Protein AF-A0A959ITD1-F1 (afdb_monomer)

pLDDT: mean 92.41, std 8.18, range [54.03, 98.44]

Sequence (83 aa):
VDDVLYTGRTVQAALTALQHYGRPKKVELLCLIDRRFNRHLPIKSDFTGMRVDALDEAYVKVEWKAQNGEDRVVLYPTRTEAE

Solvent-accessible surface area (backbone atoms only — not comparable to full-atom values): 5166 Å² total; per-residue (Å²): 112,48,62,71,43,48,42,34,61,70,57,53,52,50,58,56,56,46,57,78,78,48,81,73,96,72,86,79,39,39,22,44,32,36,42,39,94,56,63,78,44,105,66,75,64,79,39,66,72,43,78,42,89,44,63,94,58,36,31,78,46,80,44,46,40,95,80,71,75,46,74,48,76,48,81,39,78,52,75,56,100,90,115

Mean predicted aligned error: 4.15 Å

Foldseek 3Di:
DEAEAAQCVVVVVVVVVVVVVHDDPDDAAAYAEYEPDHHNDPDDHPHYNYYDDQDDAKDWDFDDCVVPVDGDIDIGNHDDPVD

Radius of gyration: 14.17 Å; Cα contacts (8 Å, |Δi|>4): 127; chains: 1; bounding box: 34×23×38 Å

Secondary structure (DSSP, 8-state):
-EEEE-SSHHHHHHHHHHHHH---S----EEEEEEES--SSS---SEEEEEEE--TT-EEEEE-HHHHSS-EEEEESS--TT-

Structure (mmCIF, N/CA/C/O backbone):
data_AF-A0A959ITD1-F1
#
_entry.id   AF-A0A959ITD1-F1
#
loop_
_atom_site.group_PDB
_atom_site.id
_atom_site.type_symbol
_atom_site.label_atom_id
_atom_site.label_alt_id
_atom_site.label_comp_id
_atom_site.label_asym_id
_atom_site.label_entity_id
_atom_site.label_seq_id
_atom_site.pdbx_PDB_ins_code
_atom_site.Cartn_x
_atom_site.Cartn_y
_atom_site.Cartn_z
_atom_site.occupancy
_atom_site.B_iso_or_equiv
_atom_site.auth_seq_id
_atom_site.auth_comp_id
_atom_site.auth_asym_id
_atom_site.auth_atom_id
_atom_site.pdbx_PDB_model_num
ATOM 1 N N . VAL A 1 1 ? -1.778 -2.990 -9.594 1.00 96.88 1 VAL A N 1
ATOM 2 C CA . VAL A 1 1 ? -3.061 -2.733 -8.908 1.00 96.88 1 VAL A CA 1
ATOM 3 C C . VAL A 1 1 ? -2.921 -3.290 -7.512 1.00 96.88 1 VAL A C 1
ATOM 5 O O . VAL A 1 1 ? -2.412 -4.398 -7.403 1.00 96.88 1 VAL A O 1
ATOM 8 N N . ASP A 1 2 ? -3.284 -2.516 -6.499 1.00 97.12 2 ASP A N 1
ATOM 9 C CA . ASP A 1 2 ? -3.207 -2.903 -5.089 1.00 97.12 2 ASP A CA 1
ATOM 10 C C . ASP A 1 2 ? -4.458 -2.401 -4.353 1.00 97.12 2 ASP A C 1
ATOM 12 O O . ASP A 1 2 ? -5.099 -1.445 -4.800 1.00 97.12 2 ASP A O 1
ATOM 16 N N . ASP A 1 3 ? -4.831 -3.022 -3.245 1.00 96.50 3 ASP A N 1
ATOM 17 C CA . ASP A 1 3 ? -5.967 -2.574 -2.438 1.00 96.50 3 ASP A CA 1
ATOM 18 C C . ASP A 1 3 ? -5.559 -1.408 -1.524 1.00 96.50 3 ASP A C 1
ATOM 20 O O . ASP A 1 3 ? -6.132 -0.320 -1.607 1.00 96.50 3 ASP A O 1
ATOM 24 N N . VAL A 1 4 ? -4.508 -1.585 -0.726 1.00 96.44 4 VAL A N 1
ATOM 25 C CA . VAL A 1 4 ? -4.033 -0.607 0.252 1.00 96.44 4 VAL A CA 1
ATOM 26 C C . VAL A 1 4 ? -2.552 -0.330 0.058 1.00 96.44 4 VAL A C 1
ATOM 28 O O . VAL A 1 4 ? -1.670 -1.133 0.359 1.00 96.44 4 VAL A O 1
ATOM 31 N N . LEU A 1 5 ? -2.254 0.899 -0.341 1.00 96.50 5 LEU A N 1
ATOM 32 C CA . LEU A 1 5 ? -0.896 1.385 -0.436 1.00 96.50 5 LEU A CA 1
ATOM 33 C C . LEU A 1 5 ? -0.431 1.936 0.928 1.00 96.50 5 LEU A C 1
ATOM 35 O O . LEU A 1 5 ? -0.796 3.044 1.310 1.00 96.50 5 LEU A O 1
ATOM 39 N N . TYR A 1 6 ? 0.407 1.166 1.638 1.00 94.81 6 TYR A N 1
ATOM 40 C CA . TYR A 1 6 ? 0.935 1.504 2.976 1.00 94.81 6 TYR A CA 1
ATOM 41 C C . TYR A 1 6 ? 2.442 1.845 2.972 1.00 94.81 6 TYR A C 1
ATOM 43 O O . TYR A 1 6 ? 2.853 2.880 2.456 1.00 94.81 6 TYR A O 1
ATOM 51 N N . THR A 1 7 ? 3.325 0.979 3.482 1.00 94.94 7 THR A N 1
ATOM 52 C CA . THR A 1 7 ? 4.774 1.278 3.560 1.00 94.94 7 THR A CA 1
ATOM 53 C C . THR A 1 7 ? 5.456 1.379 2.191 1.00 94.94 7 THR A C 1
ATOM 55 O O . THR A 1 7 ? 6.527 1.975 2.077 1.00 94.94 7 THR A O 1
ATOM 58 N N . GLY A 1 8 ? 4.843 0.794 1.156 1.00 95.94 8 GLY A N 1
ATOM 59 C CA . GLY A 1 8 ? 5.394 0.662 -0.196 1.00 95.94 8 GLY A CA 1
ATOM 60 C C . GLY A 1 8 ? 6.201 -0.623 -0.426 1.00 95.94 8 GLY A C 1
ATOM 61 O O . GLY A 1 8 ? 6.580 -0.898 -1.560 1.00 95.94 8 GLY A O 1
ATOM 62 N N . ARG A 1 9 ? 6.448 -1.448 0.605 1.00 97.06 9 ARG A N 1
ATOM 63 C CA . ARG A 1 9 ? 7.284 -2.660 0.473 1.00 97.06 9 ARG A CA 1
ATOM 64 C C . ARG A 1 9 ? 6.694 -3.711 -0.476 1.00 97.06 9 ARG A C 1
ATOM 66 O O . ARG A 1 9 ? 7.450 -4.288 -1.252 1.00 97.06 9 ARG A O 1
ATOM 73 N N . THR A 1 10 ? 5.375 -3.908 -0.473 1.00 97.56 10 THR A N 1
ATOM 74 C CA . THR A 1 10 ? 4.686 -4.817 -1.412 1.00 97.56 10 THR A CA 1
ATOM 75 C C . THR A 1 10 ? 4.886 -4.375 -2.861 1.00 97.56 10 THR A C 1
ATOM 77 O O . THR A 1 10 ? 5.262 -5.175 -3.713 1.00 97.56 10 THR A O 1
ATOM 80 N N . VAL A 1 11 ? 4.743 -3.074 -3.129 1.00 97.56 11 VAL A N 1
ATOM 81 C CA . VAL A 1 11 ? 4.976 -2.505 -4.463 1.00 97.56 11 VAL A CA 1
ATOM 82 C C . VAL A 1 11 ? 6.442 -2.636 -4.873 1.00 97.56 11 VAL A C 1
ATOM 84 O O . VAL A 1 11 ? 6.717 -3.009 -6.007 1.00 97.56 11 VAL A O 1
ATOM 87 N N . GLN A 1 12 ? 7.394 -2.391 -3.967 1.00 97.50 12 GLN A N 1
ATOM 88 C CA . GLN A 1 12 ? 8.814 -2.599 -4.262 1.00 97.50 12 GLN A CA 1
ATOM 89 C C . GLN A 1 12 ? 9.111 -4.058 -4.624 1.00 97.50 12 GLN A C 1
ATOM 91 O O . GLN A 1 12 ? 9.841 -4.307 -5.580 1.00 97.50 12 GLN A O 1
ATOM 96 N N . ALA A 1 13 ? 8.531 -5.019 -3.898 1.00 97.75 13 ALA A N 1
ATOM 97 C CA . ALA A 1 13 ? 8.656 -6.436 -4.224 1.00 97.75 13 ALA A CA 1
ATOM 98 C C . ALA A 1 13 ? 8.076 -6.745 -5.614 1.00 97.75 13 ALA A C 1
ATOM 100 O O . ALA A 1 13 ? 8.717 -7.440 -6.402 1.00 97.75 13 ALA A O 1
ATOM 101 N N . ALA A 1 14 ? 6.920 -6.166 -5.955 1.00 97.31 14 ALA A N 1
ATOM 102 C CA . ALA A 1 14 ? 6.322 -6.298 -7.281 1.00 97.31 14 ALA A CA 1
ATOM 103 C C . ALA A 1 14 ? 7.194 -5.677 -8.391 1.00 97.31 14 ALA A C 1
ATOM 105 O O . ALA A 1 14 ? 7.365 -6.288 -9.443 1.00 97.31 14 ALA A O 1
ATOM 106 N N . LEU A 1 15 ? 7.800 -4.505 -8.163 1.00 96.50 15 LEU A N 1
ATOM 107 C CA . LEU A 1 15 ? 8.727 -3.871 -9.111 1.00 96.50 15 LEU A CA 1
ATOM 108 C C . LEU A 1 15 ? 9.990 -4.708 -9.332 1.00 96.50 15 LEU A C 1
ATOM 110 O O . LEU A 1 15 ? 10.460 -4.810 -10.464 1.00 96.50 15 LEU A O 1
ATOM 114 N N . THR A 1 16 ? 10.531 -5.323 -8.278 1.00 96.12 16 THR A N 1
ATOM 115 C CA . THR A 1 16 ? 11.638 -6.278 -8.407 1.00 96.12 16 THR A CA 1
ATOM 116 C C . THR A 1 16 ? 11.196 -7.499 -9.211 1.00 96.12 16 THR A C 1
ATOM 118 O O . THR A 1 16 ? 11.869 -7.863 -10.170 1.00 96.12 16 THR A O 1
ATOM 121 N N . ALA A 1 17 ? 10.036 -8.086 -8.894 1.00 97.19 17 ALA A N 1
ATOM 122 C CA . ALA A 1 17 ? 9.495 -9.237 -9.615 1.00 97.19 17 ALA A CA 1
ATOM 123 C C . ALA A 1 17 ? 9.307 -8.944 -11.113 1.00 97.19 17 ALA A C 1
ATOM 125 O O . ALA A 1 17 ? 9.727 -9.741 -11.948 1.00 97.19 17 ALA A O 1
ATOM 126 N N . LEU A 1 18 ? 8.757 -7.778 -11.468 1.00 96.50 18 LEU A N 1
ATOM 127 C CA . LEU A 1 18 ? 8.559 -7.355 -12.858 1.00 96.50 18 LEU A CA 1
ATOM 128 C C . LEU A 1 18 ? 9.860 -7.340 -13.674 1.00 96.50 18 LEU A C 1
ATOM 130 O O . LEU A 1 18 ? 9.830 -7.700 -14.850 1.00 96.50 18 LEU A O 1
ATOM 134 N N . GLN A 1 19 ? 10.999 -6.990 -13.065 1.00 93.19 19 GLN A N 1
ATOM 135 C CA . GLN A 1 19 ? 12.298 -6.978 -13.754 1.00 93.19 19 GLN A CA 1
ATOM 136 C C . GLN A 1 19 ? 12.746 -8.371 -14.216 1.00 93.19 19 GLN A C 1
ATOM 138 O O . GLN A 1 19 ? 13.492 -8.473 -15.189 1.00 93.19 19 GLN A O 1
ATOM 143 N N . HIS A 1 20 ? 12.269 -9.442 -13.571 1.00 96.81 20 HIS A N 1
ATOM 144 C CA . HIS A 1 20 ? 12.538 -10.815 -14.007 1.00 96.81 20 HIS A CA 1
ATOM 145 C C . HIS A 1 20 ? 11.738 -11.211 -15.257 1.00 96.81 20 HIS A C 1
ATOM 147 O O . HIS A 1 20 ? 12.153 -12.114 -15.978 1.00 96.81 20 HIS A O 1
ATOM 153 N N . TYR A 1 21 ? 10.623 -10.529 -15.538 1.00 95.19 21 TYR A N 1
ATOM 154 C CA . TYR A 1 21 ? 9.760 -10.800 -16.695 1.00 95.19 21 TYR A CA 1
ATOM 155 C C . TYR A 1 21 ? 10.022 -9.863 -17.881 1.00 95.19 21 TYR A C 1
ATOM 157 O O . TYR A 1 21 ? 9.544 -10.119 -18.985 1.00 95.19 21 TYR A O 1
ATOM 165 N N . GLY A 1 22 ? 10.783 -8.782 -17.684 1.00 95.38 22 GLY A N 1
ATOM 166 C CA . GLY A 1 22 ? 11.193 -7.891 -18.763 1.00 95.38 22 GLY A CA 1
ATOM 167 C C . GLY A 1 22 ? 11.446 -6.454 -18.319 1.00 95.38 22 GLY A C 1
ATOM 168 O O . GLY A 1 22 ? 11.608 -6.145 -17.141 1.00 95.38 22 GLY A O 1
ATOM 169 N N . ARG A 1 23 ? 11.493 -5.552 -19.305 1.00 96.31 23 ARG A N 1
ATOM 170 C CA . ARG A 1 23 ? 11.720 -4.112 -19.111 1.00 96.31 23 ARG A CA 1
ATOM 171 C C . ARG A 1 23 ? 10.550 -3.327 -19.702 1.00 96.31 23 ARG A C 1
ATOM 173 O O . ARG A 1 23 ? 10.633 -2.891 -20.852 1.00 96.31 23 ARG A O 1
ATOM 180 N N . PRO A 1 24 ? 9.432 -3.203 -18.970 1.00 96.50 24 PRO A N 1
ATOM 181 C CA . PRO A 1 24 ? 8.297 -2.427 -19.447 1.00 96.50 24 PRO A CA 1
ATOM 182 C C . PRO A 1 24 ? 8.715 -0.972 -19.696 1.00 96.50 24 PRO A C 1
ATOM 184 O O . PRO A 1 24 ? 9.511 -0.407 -18.950 1.00 96.50 24 PRO A O 1
ATOM 187 N N . LYS A 1 25 ? 8.158 -0.348 -20.742 1.00 97.44 25 LYS A N 1
ATOM 188 C CA . LYS A 1 25 ? 8.427 1.067 -21.066 1.00 97.44 25 LYS A CA 1
ATOM 189 C C . LYS A 1 25 ? 7.920 2.027 -19.985 1.00 97.44 25 LYS A C 1
ATOM 191 O O . LYS A 1 25 ? 8.439 3.130 -19.856 1.00 97.44 25 LYS A O 1
ATOM 196 N N . LYS A 1 26 ? 6.883 1.620 -19.252 1.00 96.81 26 LYS A N 1
ATOM 197 C CA . LYS A 1 26 ? 6.239 2.378 -18.180 1.00 96.81 26 LYS A CA 1
ATOM 198 C C . LYS A 1 26 ? 5.597 1.398 -17.201 1.00 96.81 26 LYS A C 1
ATOM 200 O O . LYS A 1 26 ? 5.087 0.362 -17.624 1.00 96.81 26 LYS A O 1
ATOM 205 N N . VAL A 1 27 ? 5.616 1.737 -15.917 1.00 97.00 27 VAL A N 1
ATOM 206 C CA . VAL A 1 27 ? 4.865 1.044 -14.866 1.00 97.00 27 VAL A CA 1
ATOM 207 C C . VAL A 1 27 ? 4.037 2.095 -14.147 1.00 97.00 27 VAL A C 1
ATOM 209 O O . VAL A 1 27 ? 4.564 3.156 -13.827 1.00 97.00 27 VAL A O 1
ATOM 212 N N . GLU A 1 28 ? 2.760 1.800 -13.920 1.00 97.94 28 GLU A N 1
ATOM 213 C CA . GLU A 1 28 ? 1.847 2.672 -13.184 1.00 97.94 28 GLU A CA 1
ATOM 214 C C . GLU A 1 28 ? 1.226 1.907 -12.018 1.00 97.94 28 GL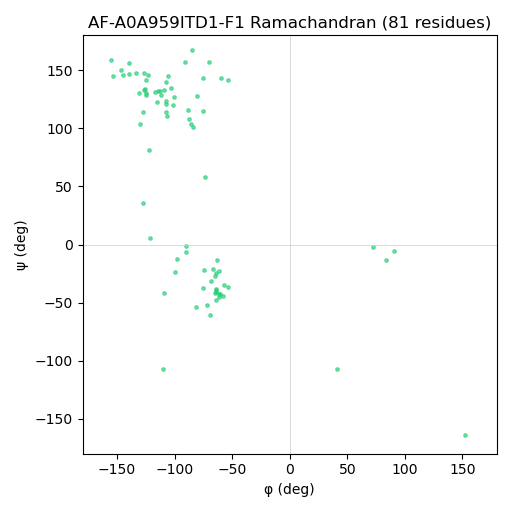U A C 1
ATOM 216 O O . GLU A 1 28 ? 0.902 0.719 -12.126 1.00 97.94 28 GLU A O 1
ATOM 221 N N . LEU A 1 29 ? 1.058 2.595 -10.893 1.00 98.25 29 LEU A N 1
ATOM 222 C CA . LEU A 1 29 ? 0.462 2.059 -9.683 1.00 98.25 29 LEU A CA 1
ATOM 223 C C . LEU A 1 29 ? -0.937 2.641 -9.480 1.00 98.25 29 LEU A C 1
ATOM 225 O O . LEU A 1 29 ? -1.104 3.822 -9.183 1.00 98.25 29 LEU A O 1
ATOM 229 N N . LEU A 1 30 ? -1.937 1.769 -9.566 1.00 98.44 30 LEU A N 1
ATOM 230 C CA . LEU A 1 30 ? -3.298 2.033 -9.109 1.00 98.44 30 LEU A CA 1
ATOM 231 C C . LEU A 1 30 ? -3.506 1.376 -7.746 1.00 98.44 30 LEU A C 1
ATOM 233 O O . LEU A 1 30 ? -3.275 0.169 -7.626 1.00 98.44 30 LEU A O 1
ATOM 237 N N . CYS A 1 31 ? -3.957 2.150 -6.760 1.00 97.56 31 CYS A N 1
ATOM 238 C CA . CYS A 1 31 ? -4.410 1.632 -5.472 1.00 97.56 31 CYS A CA 1
ATOM 239 C C . CYS A 1 31 ? -5.819 2.121 -5.119 1.00 97.56 31 CYS A C 1
ATOM 241 O O . CYS A 1 31 ? -6.198 3.244 -5.466 1.00 97.56 31 CYS A O 1
ATOM 243 N N . LEU A 1 32 ? -6.596 1.294 -4.416 1.00 97.94 32 LEU A N 1
ATOM 244 C CA . LEU A 1 32 ? -7.914 1.712 -3.936 1.00 97.94 32 LEU A CA 1
ATOM 245 C C . LEU A 1 32 ? -7.769 2.725 -2.795 1.00 97.94 32 LEU A C 1
ATOM 247 O O . LEU A 1 32 ? -8.316 3.822 -2.889 1.00 97.94 32 LEU A O 1
ATOM 251 N N . ILE A 1 33 ? -6.979 2.399 -1.770 1.00 97.00 33 ILE A N 1
ATOM 252 C CA . ILE A 1 33 ? -6.702 3.266 -0.621 1.00 97.00 33 ILE A CA 1
ATOM 253 C C . ILE A 1 33 ? -5.215 3.622 -0.565 1.00 97.00 33 ILE A C 1
ATOM 255 O O . ILE A 1 33 ? -4.355 2.750 -0.655 1.00 97.00 33 ILE A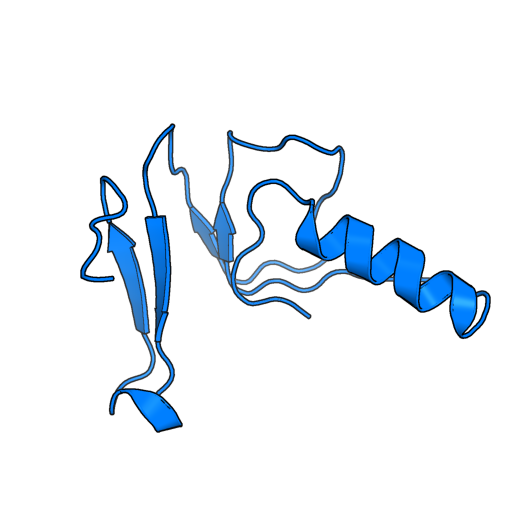 O 1
ATOM 259 N N . ASP A 1 34 ? -4.892 4.903 -0.399 1.00 95.81 34 ASP A N 1
ATOM 260 C CA . ASP A 1 34 ? -3.539 5.379 -0.081 1.00 95.81 34 ASP A CA 1
ATOM 261 C C . ASP A 1 34 ? -3.483 5.829 1.379 1.00 95.81 34 ASP A C 1
ATOM 263 O O . ASP A 1 34 ? -4.085 6.840 1.760 1.00 95.81 34 ASP A O 1
ATOM 267 N N . ARG A 1 35 ? -2.766 5.054 2.198 1.00 94.44 35 ARG A N 1
ATOM 268 C CA . ARG A 1 35 ? -2.567 5.331 3.617 1.00 94.44 35 ARG A CA 1
ATOM 269 C C . ARG A 1 35 ? -1.350 6.236 3.792 1.00 94.44 35 ARG A C 1
ATOM 271 O O . ARG A 1 35 ? -0.205 5.808 3.627 1.00 94.44 35 ARG A O 1
ATOM 278 N N . ARG A 1 36 ? -1.596 7.496 4.146 1.00 90.50 36 ARG A N 1
ATOM 279 C CA . ARG A 1 36 ? -0.559 8.538 4.200 1.00 90.50 36 ARG A CA 1
ATOM 280 C C . ARG A 1 36 ? 0.200 8.549 5.532 1.00 90.50 36 ARG A C 1
ATOM 282 O O . ARG A 1 36 ? -0.201 7.909 6.495 1.00 90.50 36 ARG A O 1
ATOM 289 N N . PHE A 1 37 ? 1.317 9.282 5.550 1.00 88.31 37 PHE A N 1
ATOM 290 C CA . PHE A 1 37 ? 2.183 9.566 6.713 1.00 88.31 37 PHE A CA 1
ATOM 291 C C . PHE A 1 37 ? 3.048 8.429 7.271 1.00 88.31 37 PHE A C 1
ATOM 293 O O . PHE A 1 37 ? 3.879 8.687 8.129 1.00 88.31 37 PHE A O 1
ATOM 300 N N . ASN A 1 38 ? 2.959 7.219 6.719 1.00 87.88 38 ASN A N 1
ATOM 301 C CA . ASN A 1 38 ? 3.734 6.056 7.179 1.00 87.88 38 ASN A CA 1
ATOM 302 C C . ASN A 1 38 ? 4.509 5.366 6.043 1.00 87.88 38 ASN A C 1
ATOM 304 O O . ASN A 1 38 ? 4.626 4.141 5.949 1.00 87.88 38 ASN A O 1
ATOM 308 N N . ARG A 1 39 ? 5.001 6.169 5.100 1.00 91.81 39 ARG A N 1
ATOM 309 C CA . ARG A 1 39 ? 5.717 5.673 3.930 1.00 91.81 39 ARG A CA 1
ATOM 310 C C . ARG A 1 39 ? 7.168 5.349 4.296 1.00 91.81 39 ARG A C 1
ATOM 312 O O . ARG A 1 39 ? 7.875 6.210 4.801 1.00 91.81 39 ARG A O 1
ATOM 319 N N . HIS A 1 40 ? 7.632 4.140 3.978 1.00 95.12 40 HIS A N 1
ATOM 320 C CA . HIS A 1 40 ? 9.033 3.745 4.197 1.00 95.12 40 HIS A CA 1
ATOM 321 C C . HIS A 1 40 ? 9.890 3.833 2.929 1.00 95.12 40 HIS A C 1
ATOM 323 O O . HIS A 1 40 ? 11.110 3.931 3.015 1.00 95.12 40 HIS A O 1
ATOM 329 N N . LEU A 1 41 ? 9.264 3.764 1.753 1.00 96.19 41 LEU A N 1
ATOM 330 C CA . LEU A 1 41 ? 9.925 3.830 0.448 1.00 96.19 41 LEU A CA 1
ATOM 331 C C . LEU A 1 41 ? 9.329 4.974 -0.375 1.00 96.19 41 LEU A C 1
ATOM 333 O O . LEU A 1 41 ? 8.126 5.175 -0.276 1.00 96.19 41 LEU A O 1
ATOM 337 N N . PRO A 1 42 ? 10.089 5.690 -1.221 1.00 95.06 42 PRO A N 1
ATOM 338 C CA . PRO A 1 42 ? 9.591 6.822 -2.013 1.00 95.06 42 PRO A CA 1
ATOM 339 C C . PRO A 1 42 ? 8.694 6.369 -3.186 1.00 95.06 42 PRO A C 1
ATOM 341 O O . PRO A 1 42 ? 8.971 6.625 -4.352 1.00 95.06 42 PRO A O 1
ATOM 344 N N . ILE A 1 43 ? 7.614 5.661 -2.867 1.00 95.38 43 ILE A N 1
ATOM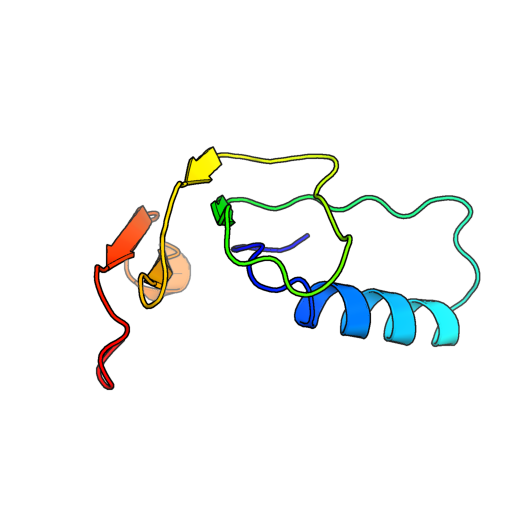 345 C CA . ILE A 1 43 ? 6.637 5.071 -3.776 1.00 95.38 43 ILE A CA 1
ATOM 346 C C . ILE A 1 43 ? 5.314 5.803 -3.573 1.00 95.38 43 ILE A C 1
ATOM 348 O O . ILE A 1 43 ? 4.849 5.976 -2.445 1.00 95.38 43 ILE A O 1
ATOM 352 N N . LYS A 1 44 ? 4.694 6.203 -4.678 1.00 95.31 44 LYS A N 1
ATOM 353 C CA . LYS A 1 44 ? 3.390 6.862 -4.727 1.00 95.31 44 LYS A CA 1
ATOM 354 C C . LYS A 1 44 ? 2.549 6.186 -5.807 1.00 95.31 44 LYS A C 1
ATOM 356 O O . LYS A 1 44 ? 3.105 5.730 -6.802 1.00 95.31 44 LYS A O 1
ATOM 361 N N . SER A 1 45 ? 1.235 6.119 -5.614 1.00 97.12 45 SER A N 1
ATOM 362 C CA . SER A 1 45 ? 0.322 5.716 -6.681 1.00 97.12 45 SER A CA 1
ATOM 363 C C . SER A 1 45 ? 0.111 6.831 -7.704 1.00 97.12 45 SER A C 1
ATOM 365 O O . SER A 1 45 ? 0.039 8.017 -7.364 1.00 97.12 45 SER A O 1
ATOM 367 N N . ASP A 1 46 ? -0.002 6.431 -8.965 1.00 98.31 46 ASP A N 1
ATOM 368 C CA . ASP A 1 46 ? -0.434 7.289 -10.068 1.00 98.31 46 ASP A CA 1
ATOM 369 C C . ASP A 1 46 ? -1.949 7.504 -10.004 1.00 98.31 46 ASP A C 1
ATOM 371 O O . ASP A 1 46 ? -2.441 8.610 -10.226 1.00 98.31 46 ASP A O 1
ATOM 375 N N . PHE A 1 47 ? -2.679 6.454 -9.610 1.00 98.44 47 PHE A N 1
ATOM 376 C CA . PHE A 1 47 ? -4.128 6.464 -9.450 1.00 98.44 47 PHE A CA 1
ATOM 377 C C . PHE A 1 47 ? -4.506 6.019 -8.040 1.00 98.44 47 PHE A C 1
ATOM 379 O O . PHE A 1 47 ? -4.056 4.979 -7.558 1.00 98.44 47 PHE A O 1
ATOM 386 N N . THR A 1 48 ? -5.357 6.801 -7.385 1.00 97.81 48 THR A N 1
ATOM 387 C CA . THR A 1 48 ? -5.814 6.538 -6.020 1.00 97.81 48 THR A CA 1
ATOM 388 C C . THR A 1 48 ? -7.330 6.651 -5.973 1.00 97.81 48 THR A C 1
ATOM 390 O O . THR A 1 48 ? -7.861 7.666 -6.417 1.00 97.81 48 THR A O 1
ATOM 393 N N . GLY A 1 49 ? -8.018 5.659 -5.407 1.00 97.69 49 GLY A N 1
ATOM 394 C CA . GLY A 1 49 ? -9.451 5.770 -5.124 1.00 97.69 49 GLY A CA 1
ATOM 395 C C . GLY A 1 49 ? -9.728 6.778 -4.006 1.00 97.69 49 GLY A C 1
ATOM 396 O O . GLY A 1 49 ? -10.383 7.794 -4.221 1.00 97.69 49 GLY A O 1
ATOM 397 N N . MET A 1 50 ? -9.179 6.529 -2.816 1.00 96.00 50 MET A N 1
ATOM 398 C CA . MET A 1 50 ? -9.317 7.396 -1.645 1.00 96.00 50 MET A CA 1
ATOM 399 C C . MET A 1 50 ? -8.000 7.503 -0.870 1.00 96.00 50 MET A C 1
ATOM 401 O O . MET A 1 50 ? -7.219 6.557 -0.791 1.00 96.00 50 MET A O 1
ATOM 405 N N . ARG A 1 51 ? -7.751 8.671 -0.276 1.00 95.06 51 ARG A N 1
ATOM 406 C CA . ARG A 1 51 ? -6.633 8.890 0.650 1.00 95.06 51 ARG A CA 1
ATOM 407 C C . ARG A 1 51 ? -7.148 8.896 2.073 1.00 95.06 51 ARG A C 1
ATOM 409 O O . ARG A 1 51 ? -8.138 9.565 2.351 1.00 95.06 51 ARG A O 1
ATOM 416 N N . VAL A 1 52 ? -6.441 8.200 2.952 1.00 92.56 52 VAL A N 1
ATOM 417 C CA . VAL A 1 52 ? -6.765 8.151 4.375 1.00 92.56 52 VAL A CA 1
ATOM 418 C C . VAL A 1 52 ? -5.543 8.572 5.172 1.00 92.56 52 VAL A C 1
ATOM 420 O O . VAL A 1 52 ? -4.435 8.061 4.977 1.00 92.56 52 VAL A O 1
ATOM 423 N N . ASP A 1 53 ? -5.767 9.519 6.075 1.00 90.38 53 ASP A N 1
ATOM 424 C CA . ASP A 1 53 ? -4.776 9.939 7.052 1.00 90.38 53 ASP A CA 1
ATOM 425 C C . ASP A 1 53 ? -4.855 8.983 8.227 1.00 90.38 53 ASP A C 1
ATOM 427 O O . ASP A 1 53 ? -5.775 9.041 9.035 1.00 90.38 53 ASP A O 1
ATOM 431 N N . ALA A 1 54 ? -3.913 8.050 8.269 1.00 81.25 54 ALA A N 1
ATOM 432 C CA . ALA A 1 54 ? -3.862 7.035 9.301 1.00 81.25 54 ALA A CA 1
ATOM 433 C C . ALA A 1 54 ? -2.454 7.008 9.878 1.00 81.25 54 ALA A C 1
ATOM 435 O O . ALA A 1 54 ? -1.524 6.497 9.248 1.00 81.25 54 ALA A O 1
ATOM 436 N N . LEU A 1 55 ? -2.335 7.588 11.070 1.00 78.94 55 LEU A N 1
ATOM 437 C CA . LEU A 1 55 ? -1.117 7.646 11.868 1.00 78.94 55 LEU A CA 1
ATOM 438 C C . LEU A 1 55 ? -0.770 6.255 12.424 1.00 78.94 55 LEU A C 1
ATOM 440 O O . LEU A 1 55 ? -1.629 5.376 12.488 1.00 78.94 55 LEU A O 1
ATOM 444 N N . ASP A 1 56 ? 0.506 6.054 12.744 1.00 78.12 56 ASP A N 1
ATOM 445 C CA . ASP A 1 56 ? 1.038 4.944 13.547 1.00 78.12 56 ASP A CA 1
ATOM 446 C C . ASP A 1 56 ? 0.441 3.545 13.272 1.00 78.12 56 ASP A C 1
ATOM 448 O O . ASP A 1 56 ? 0.722 2.920 12.247 1.00 78.12 56 ASP A O 1
ATOM 452 N N . GLU A 1 57 ? -0.379 3.036 14.193 1.00 82.50 57 GLU A N 1
ATOM 453 C CA . GLU A 1 57 ? -0.879 1.656 14.244 1.00 82.50 57 GLU A CA 1
ATOM 454 C C . GLU A 1 57 ? -2.200 1.437 13.501 1.00 82.50 57 GLU A C 1
ATOM 456 O O . GLU A 1 57 ? -2.632 0.289 13.353 1.00 82.50 57 GLU A O 1
ATOM 461 N N . ALA A 1 58 ? -2.823 2.513 13.008 1.00 88.31 58 ALA A N 1
ATOM 462 C CA . ALA A 1 58 ? -4.116 2.448 12.342 1.00 88.31 58 ALA A CA 1
ATOM 463 C C . ALA A 1 58 ? -4.099 1.437 11.192 1.00 88.31 58 ALA A C 1
ATOM 465 O O . ALA A 1 58 ? -3.119 1.306 10.469 1.00 88.31 58 ALA A O 1
ATOM 466 N N . TYR A 1 59 ? -5.175 0.695 10.994 1.00 90.19 59 TYR A N 1
ATOM 467 C CA . TYR A 1 59 ? -5.214 -0.397 10.030 1.00 90.19 59 TYR A CA 1
ATOM 468 C C . TYR A 1 59 ? -6.386 -0.212 9.076 1.00 90.19 59 TYR A C 1
ATOM 470 O O . TYR A 1 59 ? -7.494 0.098 9.492 1.00 90.19 59 TYR A O 1
ATOM 478 N N . VAL A 1 60 ? -6.131 -0.367 7.778 1.00 93.44 60 VAL A N 1
ATOM 479 C CA . VAL A 1 60 ? -7.166 -0.294 6.744 1.00 93.44 60 VAL A CA 1
ATOM 480 C C . VAL A 1 60 ? -7.408 -1.702 6.232 1.00 93.44 60 VAL A C 1
ATOM 482 O O . VAL A 1 60 ? -6.476 -2.341 5.742 1.00 93.44 60 VAL A O 1
ATOM 485 N N . LYS A 1 61 ? -8.662 -2.144 6.304 1.00 93.69 61 LYS A N 1
ATOM 486 C CA . LYS A 1 61 ? -9.132 -3.405 5.736 1.00 93.69 61 LYS A CA 1
ATOM 487 C C . LYS A 1 61 ? -10.068 -3.116 4.574 1.00 93.69 61 LYS A C 1
ATOM 489 O O . LYS A 1 61 ? -11.015 -2.342 4.713 1.00 93.69 61 LYS A O 1
ATOM 494 N N . VAL A 1 62 ? -9.796 -3.734 3.433 1.00 94.94 62 VAL A N 1
ATOM 495 C CA . VAL A 1 62 ? -10.702 -3.728 2.284 1.00 94.94 62 VAL A CA 1
ATOM 496 C C . VAL A 1 62 ? -11.427 -5.064 2.279 1.00 94.94 62 VAL A C 1
ATOM 498 O O . VAL A 1 62 ? -10.797 -6.118 2.237 1.00 94.94 62 VAL A O 1
ATOM 501 N N . GLU A 1 63 ? -12.750 -5.019 2.369 1.00 95.25 63 GLU A N 1
ATOM 502 C CA . GLU A 1 63 ? -13.609 -6.194 2.363 1.00 95.25 63 GLU A CA 1
ATOM 503 C C . GLU A 1 63 ? -14.380 -6.251 1.052 1.00 95.25 63 GLU A C 1
ATOM 505 O O . GLU A 1 63 ? -14.938 -5.250 0.600 1.00 95.25 63 GLU A O 1
ATOM 510 N N . TRP A 1 64 ? -14.390 -7.436 0.448 1.00 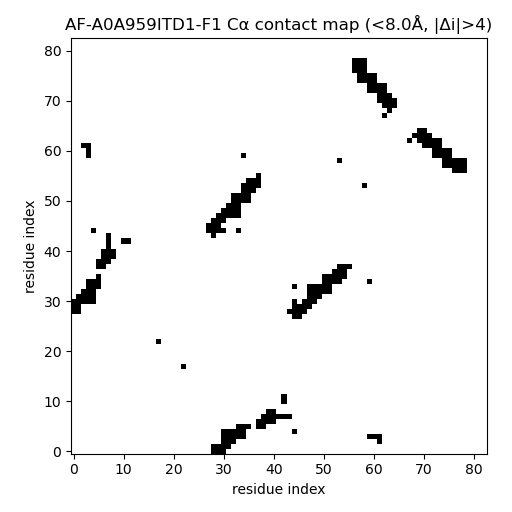94.69 64 TRP A N 1
ATOM 511 C CA . TRP A 1 64 ? -15.057 -7.691 -0.820 1.00 94.69 64 TRP A CA 1
ATOM 512 C C . TRP A 1 64 ? -16.314 -8.519 -0.589 1.00 94.69 64 TRP A C 1
ATOM 514 O O . TRP A 1 64 ? -16.288 -9.521 0.135 1.00 94.69 64 TRP A O 1
ATOM 524 N N . LYS A 1 65 ? -17.389 -8.191 -1.303 1.00 94.81 65 LYS A N 1
ATOM 525 C CA . LYS A 1 65 ? -18.671 -8.896 -1.240 1.00 94.81 65 LYS A CA 1
ATOM 526 C C . LYS A 1 65 ? -18.535 -10.398 -1.467 1.00 94.81 65 LYS A C 1
ATOM 528 O O . LYS A 1 65 ? -19.221 -11.180 -0.817 1.00 94.81 65 LYS A O 1
ATOM 533 N N . ALA A 1 66 ? -17.632 -10.802 -2.359 1.00 93.12 66 ALA A N 1
ATOM 534 C CA . ALA A 1 66 ? -17.378 -12.207 -2.674 1.00 93.12 66 ALA A CA 1
ATOM 535 C C . ALA A 1 66 ? -16.871 -13.031 -1.474 1.00 93.12 66 ALA A C 1
ATOM 537 O O . ALA A 1 66 ? -17.008 -14.250 -1.484 1.00 93.12 66 ALA A O 1
ATOM 538 N N .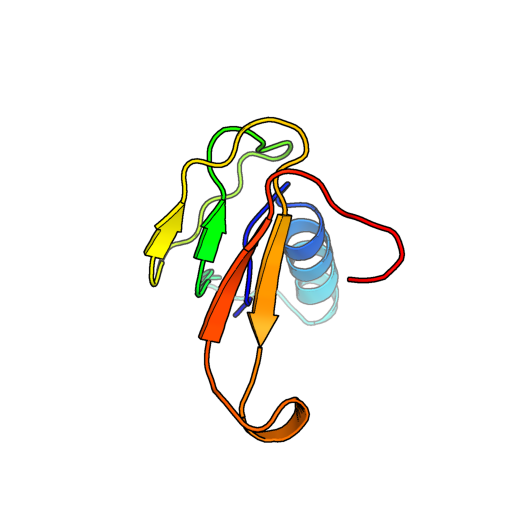 GLN A 1 67 ? -16.281 -12.383 -0.467 1.00 89.56 67 GLN A N 1
ATOM 539 C CA . GLN A 1 67 ? -15.697 -13.032 0.711 1.00 89.56 67 GLN A CA 1
ATOM 540 C C . GLN A 1 67 ? -16.534 -12.773 1.969 1.00 89.56 67 GLN A C 1
ATOM 542 O O . GLN A 1 67 ? -16.787 -13.703 2.729 1.00 89.56 67 GLN A O 1
ATOM 547 N N . ASN A 1 68 ? -17.015 -11.537 2.152 1.00 85.94 68 ASN A N 1
ATOM 548 C CA . ASN A 1 68 ? -17.596 -11.074 3.418 1.00 85.94 68 ASN A CA 1
ATOM 549 C C . ASN A 1 68 ? -19.057 -10.590 3.299 1.00 85.94 68 ASN A C 1
ATOM 551 O O . ASN A 1 68 ? -19.614 -10.074 4.264 1.00 85.94 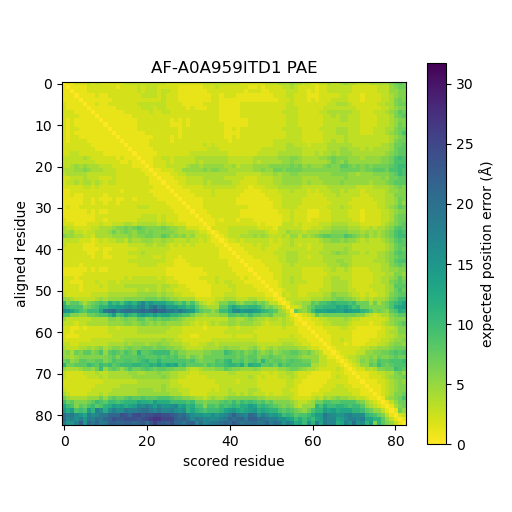68 ASN A O 1
ATOM 555 N N . GLY A 1 69 ? -19.695 -10.741 2.132 1.00 91.50 69 GLY A N 1
ATOM 556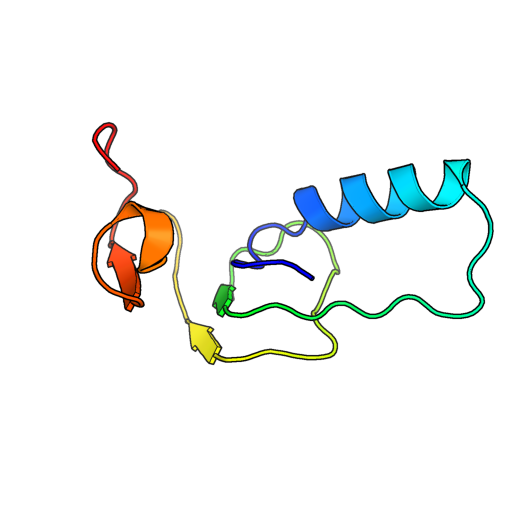 C CA . GLY A 1 69 ? -21.108 -10.399 1.907 1.00 91.50 69 GLY A CA 1
ATOM 557 C C . GLY A 1 69 ? -21.394 -8.927 1.580 1.00 91.50 69 GLY A C 1
ATOM 558 O O . GLY A 1 69 ? -22.469 -8.626 1.060 1.00 91.50 69 GLY A O 1
ATOM 559 N N . GLU A 1 70 ? -20.431 -8.028 1.787 1.00 94.44 70 GLU A N 1
ATOM 560 C CA . GLU A 1 70 ? -20.529 -6.598 1.474 1.00 94.44 70 GLU A CA 1
ATOM 561 C C . GLU A 1 70 ? -19.179 -6.038 0.991 1.00 94.44 70 GLU A C 1
ATOM 563 O O . GLU A 1 70 ? -18.126 -6.487 1.443 1.00 94.44 70 GLU A O 1
ATOM 568 N N . ASP A 1 71 ? -19.215 -5.069 0.067 1.00 96.31 71 ASP A N 1
ATOM 569 C CA . ASP A 1 71 ? -18.033 -4.303 -0.341 1.00 96.31 71 ASP A CA 1
ATOM 570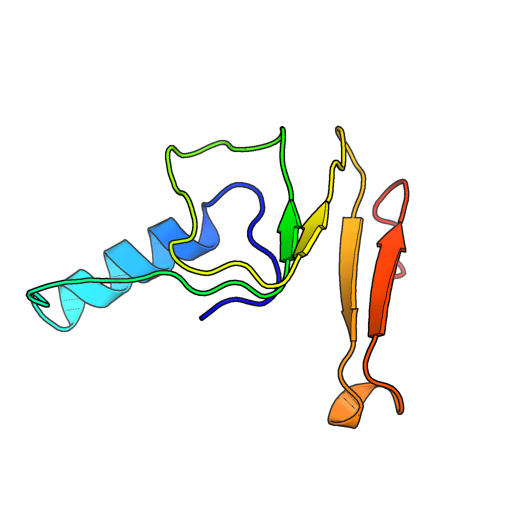 C C . ASP A 1 71 ? -17.881 -3.086 0.574 1.00 96.31 71 ASP A C 1
ATOM 572 O O . ASP A 1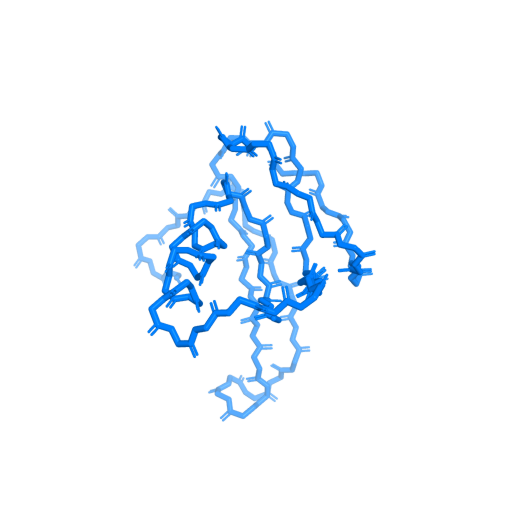 71 ? -18.732 -2.192 0.569 1.00 96.31 71 ASP A O 1
ATOM 576 N N . ARG A 1 72 ? -16.802 -3.027 1.357 1.00 95.81 72 ARG A N 1
ATOM 577 C CA . ARG A 1 72 ? -16.547 -1.889 2.250 1.00 95.81 72 ARG A CA 1
ATOM 578 C C . ARG A 1 72 ? -15.075 -1.711 2.584 1.00 95.81 72 ARG A C 1
ATOM 580 O O . ARG A 1 72 ? -14.272 -2.634 2.501 1.00 95.81 72 ARG A O 1
ATOM 587 N N . VAL A 1 73 ? -14.734 -0.497 2.999 1.00 95.06 73 VAL A N 1
ATOM 588 C CA . VAL A 1 73 ? -13.408 -0.146 3.510 1.00 95.06 73 VAL A CA 1
ATOM 589 C C . VAL A 1 73 ? -13.563 0.236 4.972 1.00 95.06 73 VAL A C 1
ATOM 591 O O . VAL A 1 73 ? -14.327 1.145 5.292 1.00 95.06 73 VAL A O 1
ATOM 594 N N . VAL A 1 74 ? -12.846 -0.458 5.850 1.00 93.94 74 VAL A N 1
ATOM 595 C CA . VAL A 1 74 ? -12.913 -0.254 7.299 1.00 93.94 74 VAL A CA 1
ATOM 596 C C . VAL A 1 74 ? -11.573 0.271 7.797 1.00 93.94 74 VAL A C 1
ATOM 598 O O . VAL A 1 74 ? -10.518 -0.258 7.443 1.00 93.94 74 VAL A O 1
ATOM 601 N N . LEU A 1 75 ? -11.619 1.332 8.601 1.00 91.94 75 LEU A N 1
ATOM 602 C CA . LEU A 1 75 ? -10.460 1.908 9.273 1.00 91.94 75 LEU A CA 1
ATOM 603 C C . LEU A 1 75 ? -10.531 1.575 10.762 1.00 91.94 75 LEU A C 1
ATOM 605 O O . LEU A 1 75 ? -11.467 1.980 11.449 1.00 91.94 75 LEU A O 1
ATOM 609 N N . TYR A 1 76 ? -9.509 0.889 11.248 1.00 91.31 76 TYR A N 1
ATOM 610 C CA . TYR A 1 76 ? -9.326 0.532 12.645 1.00 91.31 76 TYR A CA 1
ATOM 611 C C . TYR A 1 76 ? -8.235 1.407 13.271 1.00 91.31 76 TYR A C 1
ATOM 613 O O . TYR A 1 76 ? -7.259 1.739 12.592 1.00 91.31 76 TYR A O 1
ATOM 621 N N . PRO A 1 77 ? -8.360 1.787 14.553 1.00 86.56 77 PRO A N 1
ATOM 622 C CA . PRO A 1 77 ? -7.354 2.600 15.239 1.00 86.56 77 PRO A CA 1
ATOM 623 C C . PRO A 1 77 ? -6.031 1.854 15.479 1.00 86.56 77 PRO A C 1
ATOM 625 O O . PRO A 1 77 ? -4.978 2.480 15.423 1.00 86.56 77 PRO A O 1
ATOM 628 N N . THR A 1 78 ? -6.084 0.534 15.671 1.00 84.56 78 THR A N 1
ATOM 629 C CA . THR A 1 78 ? -4.931 -0.368 15.831 1.00 84.56 78 THR A CA 1
ATOM 630 C C . THR A 1 78 ? -5.293 -1.718 15.214 1.00 84.56 78 THR A C 1
ATOM 632 O O . THR A 1 78 ? -6.464 -2.091 15.214 1.00 84.56 78 THR A O 1
ATOM 635 N N . ARG A 1 79 ? -4.308 -2.461 14.696 1.00 77.81 79 ARG A N 1
ATOM 636 C CA . ARG A 1 79 ? -4.522 -3.836 14.219 1.00 77.81 79 ARG A CA 1
ATOM 637 C C . ARG A 1 79 ? -4.642 -4.803 15.399 1.00 77.81 79 ARG A C 1
ATOM 639 O O . ARG A 1 79 ? -3.657 -5.004 16.109 1.00 77.81 79 ARG A O 1
ATOM 646 N N . THR A 1 80 ? -5.804 -5.420 15.590 1.00 76.50 80 THR A N 1
ATOM 647 C CA . THR A 1 80 ? -5.970 -6.505 16.572 1.00 76.50 80 THR A CA 1
ATOM 648 C C . THR A 1 80 ? -5.719 -7.873 15.927 1.00 76.50 80 THR A C 1
ATOM 650 O O . THR A 1 80 ? -5.802 -8.017 14.712 1.00 76.50 80 THR A O 1
ATOM 653 N N . GLU A 1 81 ? -5.377 -8.899 16.715 1.00 63.69 81 GLU A N 1
ATOM 654 C CA . GLU A 1 81 ? -5.087 -10.255 16.197 1.00 63.69 81 GLU A CA 1
ATOM 655 C C . GLU A 1 81 ? -6.292 -10.932 15.514 1.00 63.69 81 GLU A C 1
ATOM 657 O O . GLU A 1 81 ? -6.126 -11.937 14.826 1.00 63.69 81 GLU A O 1
ATOM 662 N N . ALA A 1 82 ? -7.497 -10.388 15.697 1.00 60.56 82 ALA A N 1
ATOM 663 C CA . ALA A 1 82 ? -8.742 -10.921 15.152 1.00 60.56 82 ALA A CA 1
ATOM 664 C C . ALA A 1 82 ? -9.101 -10.377 13.750 1.00 60.56 82 ALA A C 1
ATOM 666 O O . ALA A 1 82 ? -10.132 -10.772 13.201 1.00 60.56 82 ALA A O 1
ATOM 667 N N . GLU A 1 83 ? -8.293 -9.473 13.180 1.00 54.03 83 GLU A N 1
ATOM 668 C CA . GLU A 1 83 ? -8.602 -8.690 11.966 1.00 54.03 83 GLU A CA 1
ATOM 669 C C . GLU A 1 83 ? -7.683 -8.983 10.779 1.00 54.03 83 GLU A C 1
ATOM 671 O O . GLU A 1 83 ? -8.256 -9.075 9.661 1.00 54.03 83 GLU A O 1
#

Nearest PDB structures (foldseek):
  4p83-assembly1_C  TM=9.685E-01  e=2.094E-06  synthetic construct
  4p80-assembly1_A  TM=9.492E-01  e=1.518E-06  synthetic construct
  4p83-assembly1_D  TM=9.669E-01  e=2.709E-06  synthetic construct
  6mxb-assembly2_C  TM=8.878E-01  e=6.952E-03  Trypanosoma brucei brucei TREU927
  6mxc-assembly3_F  TM=8.796E-01  e=1.163E-02  Trypanosoma brucei brucei TREU927